Protein AF-W9GNB2-F1 (afdb_monomer_lite)

Radius of gyration: 12.28 Å; chains: 1; bounding box: 39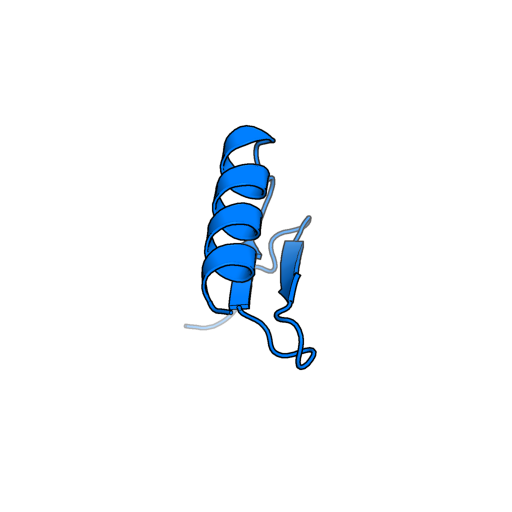×16×24 Å

Organism: NCBI:txid584657

Foldseek 3Di:
DPDDDQAPPKDFDAAPVRHTPDIDGYDDDPVRVVVSNVVRVVVD

InterPro domains:
  IPR036249 Thioredoxin-like superfamily [SSF52833] (5-43)

Sequence (44 aa):
MQGKAVATPTTLVLDRKGRIAARVSGPVTRATLEGLVDDVLAEG

Secondary structure (DSSP, 8-state):
-------SSEEEEE-TTS-EEEEEES---HHHHHHHHHHHHHT-

Structure (mmCIF, N/CA/C/O backbone):
data_AF-W9GNB2-F1
#
_entry.id   AF-W9GNB2-F1
#
loop_
_atom_site.group_PDB
_atom_site.id
_atom_site.type_symbol
_atom_site.label_atom_id
_atom_site.label_alt_id
_atom_site.label_comp_id
_atom_site.label_asym_id
_atom_site.label_entity_id
_atom_site.label_seq_id
_atom_site.pdbx_PDB_ins_code
_atom_site.Cartn_x
_atom_site.Cartn_y
_atom_site.Cartn_z
_atom_site.occupancy
_atom_site.B_iso_or_equiv
_atom_site.auth_seq_id
_atom_site.auth_comp_id
_atom_site.auth_asym_id
_atom_site.auth_atom_id
_atom_site.pdbx_PDB_model_num
ATOM 1 N N . MET A 1 1 ? 23.956 -9.833 6.339 1.00 52.00 1 MET A N 1
ATOM 2 C CA . MET A 1 1 ? 23.026 -8.884 5.681 1.00 52.00 1 MET A CA 1
ATOM 3 C C . MET A 1 1 ? 23.295 -7.499 6.265 1.00 52.00 1 MET A C 1
ATOM 5 O O . MET A 1 1 ? 22.509 -6.998 7.061 1.00 52.00 1 MET A O 1
ATOM 9 N N . GLN A 1 2 ? 24.452 -6.917 5.950 1.00 56.59 2 GLN A N 1
ATOM 10 C CA . GLN A 1 2 ? 24.858 -5.597 6.435 1.00 56.59 2 GLN A CA 1
ATOM 11 C C . GLN A 1 2 ? 24.438 -4.564 5.382 1.00 56.59 2 GLN A C 1
ATOM 13 O O . GLN A 1 2 ? 24.854 -4.672 4.235 1.00 56.59 2 GLN A O 1
ATOM 18 N N . GLY A 1 3 ? 23.594 -3.604 5.779 1.00 59.16 3 GLY A N 1
ATOM 19 C CA . GLY A 1 3 ? 23.139 -2.488 4.940 1.00 59.16 3 GLY A CA 1
ATOM 20 C C . GLY A 1 3 ? 21.886 -2.787 4.111 1.00 59.16 3 GLY A C 1
ATOM 21 O O . GLY A 1 3 ? 21.966 -2.967 2.902 1.00 59.16 3 GLY A O 1
ATOM 22 N N . LYS A 1 4 ? 20.700 -2.819 4.739 1.00 65.12 4 LYS A N 1
ATOM 23 C CA . LYS A 1 4 ? 19.429 -2.793 3.992 1.00 65.12 4 LYS A CA 1
ATOM 24 C C . LYS A 1 4 ? 19.334 -1.430 3.300 1.00 65.12 4 LYS A C 1
ATOM 26 O O . LYS A 1 4 ? 19.137 -0.426 3.979 1.00 65.12 4 LYS A O 1
ATOM 31 N N . ALA A 1 5 ? 19.502 -1.391 1.980 1.00 72.62 5 ALA A N 1
ATOM 32 C CA . ALA A 1 5 ? 19.289 -0.175 1.205 1.00 72.62 5 ALA A CA 1
ATOM 33 C C . ALA A 1 5 ? 17.876 0.367 1.490 1.00 72.62 5 ALA A C 1
ATOM 35 O O . ALA A 1 5 ? 16.886 -0.353 1.340 1.00 72.62 5 ALA A O 1
ATOM 36 N N . VAL A 1 6 ? 17.788 1.615 1.957 1.00 75.31 6 VAL A N 1
ATOM 37 C CA . VAL A 1 6 ? 16.511 2.314 2.134 1.00 75.31 6 VAL A CA 1
ATOM 38 C C . VAL A 1 6 ? 16.091 2.819 0.761 1.00 75.31 6 VAL A C 1
ATOM 40 O O . VAL A 1 6 ? 16.771 3.658 0.177 1.00 75.31 6 VAL A O 1
ATOM 43 N N . ALA A 1 7 ? 14.999 2.279 0.222 1.00 80.75 7 ALA A N 1
ATOM 44 C CA . ALA A 1 7 ? 14.445 2.761 -1.034 1.00 80.75 7 ALA A CA 1
ATOM 45 C C . ALA A 1 7 ? 13.583 4.004 -0.771 1.00 80.75 7 ALA A C 1
ATOM 47 O O . ALA A 1 7 ? 12.623 3.946 0.003 1.00 80.75 7 ALA A O 1
ATOM 48 N N . THR A 1 8 ? 13.923 5.108 -1.433 1.00 88.00 8 THR A N 1
ATOM 49 C CA . THR A 1 8 ? 13.104 6.323 -1.483 1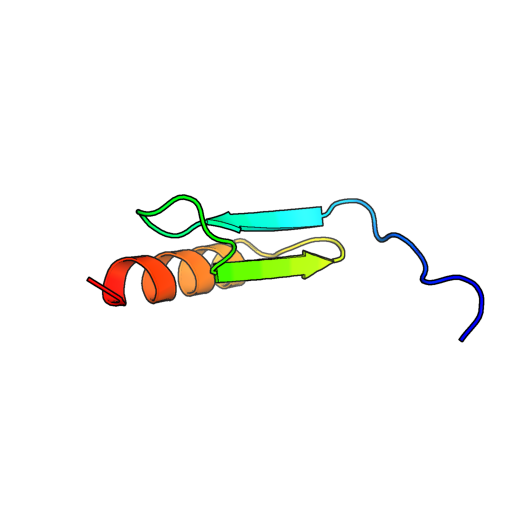.00 88.00 8 THR A CA 1
ATOM 50 C C . THR A 1 8 ? 12.526 6.446 -2.895 1.00 88.00 8 THR A C 1
ATOM 52 O O . THR A 1 8 ? 13.301 6.381 -3.851 1.00 88.00 8 THR A O 1
ATOM 55 N N . PRO A 1 9 ? 11.203 6.621 -3.065 1.00 94.06 9 PRO A N 1
ATOM 56 C CA . PRO A 1 9 ? 10.173 6.786 -2.031 1.00 94.06 9 PRO A CA 1
ATOM 57 C C . PRO A 1 9 ? 9.801 5.475 -1.309 1.00 94.06 9 PRO A C 1
ATOM 59 O O . PRO A 1 9 ? 10.197 4.388 -1.719 1.00 94.06 9 PRO A O 1
ATOM 62 N N . THR A 1 10 ? 9.028 5.586 -0.226 1.00 95.38 10 THR A N 1
ATOM 63 C CA . THR A 1 10 ? 8.366 4.457 0.450 1.00 95.38 10 THR A CA 1
ATOM 64 C C . THR A 1 10 ? 6.891 4.793 0.648 1.00 95.38 10 THR A C 1
ATOM 66 O O . THR A 1 10 ? 6.559 5.910 1.046 1.00 95.38 10 THR A O 1
ATOM 69 N N . THR A 1 11 ? 6.018 3.814 0.417 1.00 96.69 11 THR A N 1
ATOM 70 C CA . THR A 1 11 ? 4.569 3.929 0.624 1.00 96.69 11 THR A CA 1
ATOM 71 C C . THR A 1 11 ? 4.128 2.946 1.705 1.00 96.69 11 THR A C 1
ATOM 73 O O . THR A 1 11 ? 4.492 1.769 1.666 1.00 96.69 11 THR A O 1
ATOM 76 N N . LEU A 1 12 ? 3.346 3.431 2.671 1.00 97.38 12 LEU A N 1
ATOM 77 C CA . LEU A 1 12 ? 2.698 2.630 3.710 1.00 97.38 12 LEU A CA 1
ATOM 78 C C . LEU A 1 12 ? 1.182 2.742 3.545 1.00 97.38 12 LEU A C 1
ATOM 80 O O . LEU A 1 12 ? 0.668 3.854 3.439 1.00 97.38 12 LEU A O 1
ATOM 84 N N . VAL A 1 13 ? 0.486 1.606 3.549 1.00 97.62 13 VAL A N 1
ATOM 85 C CA . VAL A 1 13 ? -0.981 1.542 3.609 1.00 97.62 13 VAL A CA 1
ATOM 86 C C . VAL A 1 13 ? -1.366 1.076 5.006 1.00 97.62 13 VAL A C 1
ATOM 88 O O . VAL A 1 13 ? -0.820 0.088 5.507 1.00 97.62 13 VAL A O 1
ATOM 91 N N . LEU A 1 14 ? -2.267 1.816 5.648 1.00 97.94 14 LEU A N 1
ATOM 92 C CA . LEU A 1 14 ? -2.724 1.552 7.008 1.00 97.94 14 LEU A CA 1
ATOM 93 C C . LEU A 1 14 ? -4.160 1.029 6.990 1.00 97.94 14 LEU A C 1
ATOM 95 O O . LEU A 1 14 ? -4.976 1.507 6.205 1.00 97.94 14 LEU A O 1
ATOM 99 N N . ASP A 1 15 ? -4.468 0.095 7.883 1.00 97.31 15 ASP A N 1
ATOM 100 C CA . ASP A 1 15 ? -5.838 -0.349 8.125 1.00 97.31 15 ASP A CA 1
ATOM 101 C C . ASP A 1 15 ? -6.634 0.651 8.987 1.00 97.31 15 ASP A C 1
ATOM 103 O O . ASP A 1 15 ? -6.107 1.643 9.505 1.00 97.31 15 ASP A O 1
ATOM 107 N N . ARG A 1 16 ? -7.925 0.364 9.205 1.00 95.94 16 ARG A N 1
ATOM 108 C CA . ARG A 1 16 ? -8.818 1.209 10.025 1.00 95.94 16 ARG A CA 1
ATOM 109 C C . ARG A 1 16 ? -8.391 1.342 11.492 1.00 95.94 16 ARG A C 1
ATOM 111 O O . ARG A 1 16 ? -8.884 2.227 12.185 1.00 95.94 16 ARG A O 1
ATOM 118 N N . LYS A 1 17 ? -7.507 0.469 11.983 1.00 96.88 17 LYS A N 1
ATOM 119 C CA . LYS A 1 17 ? -6.951 0.505 13.345 1.00 96.88 17 LYS A CA 1
ATOM 120 C C . LYS A 1 17 ? -5.594 1.219 13.392 1.00 96.88 17 LYS A C 1
ATOM 122 O O . LYS A 1 17 ? -4.964 1.241 14.446 1.00 96.88 17 LYS A O 1
ATOM 127 N N . GLY A 1 18 ? -5.136 1.784 12.273 1.00 96.69 18 GLY A N 1
ATOM 128 C CA . GLY A 1 18 ? -3.836 2.441 12.156 1.00 96.69 18 GLY A CA 1
ATOM 129 C C . GLY A 1 18 ? -2.652 1.471 12.110 1.00 96.69 18 GLY A C 1
ATOM 130 O O . GLY A 1 18 ? -1.514 1.893 12.318 1.00 96.69 18 GLY A O 1
ATOM 131 N N . ARG A 1 19 ? -2.885 0.177 11.862 1.00 97.25 19 ARG A N 1
ATOM 132 C CA . ARG A 1 19 ? -1.824 -0.833 11.715 1.00 97.25 19 ARG A CA 1
ATOM 133 C C . ARG A 1 19 ? -1.346 -0.862 10.264 1.00 97.25 19 ARG A C 1
ATOM 135 O O . ARG A 1 19 ? -2.123 -0.610 9.352 1.00 97.25 19 ARG A O 1
ATOM 142 N N . ILE A 1 20 ? -0.075 -1.191 10.038 1.00 97.69 20 ILE A N 1
ATOM 143 C CA . ILE A 1 20 ? 0.467 -1.335 8.678 1.00 97.69 20 ILE A CA 1
ATOM 144 C C . ILE A 1 20 ? -0.134 -2.586 8.037 1.00 97.69 20 ILE A C 1
ATOM 146 O O . ILE A 1 20 ? 0.166 -3.696 8.474 1.00 97.69 20 ILE A O 1
ATOM 150 N N . ALA A 1 21 ? -0.929 -2.393 6.989 1.00 97.69 21 ALA A N 1
ATOM 151 C CA . ALA A 1 21 ? -1.491 -3.473 6.187 1.00 97.69 21 ALA A CA 1
ATOM 152 C C . ALA A 1 21 ? -0.575 -3.831 5.006 1.00 97.69 21 ALA A C 1
ATOM 154 O O . ALA A 1 21 ? -0.357 -5.002 4.712 1.00 97.69 21 ALA A O 1
ATOM 155 N N . ALA A 1 22 ? 0.046 -2.825 4.379 1.00 97.44 22 ALA A N 1
ATOM 156 C CA . ALA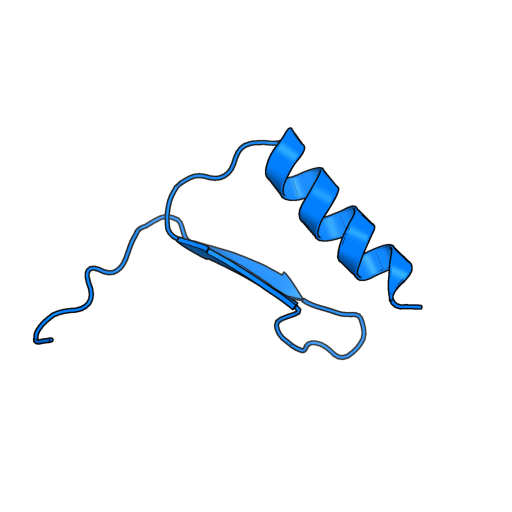 A 1 22 ? 1.004 -3.034 3.298 1.00 97.44 22 ALA A CA 1
ATOM 157 C C . ALA A 1 22 ? 2.142 -2.008 3.315 1.00 97.44 22 ALA A C 1
ATOM 159 O O . ALA A 1 22 ? 2.012 -0.885 3.813 1.00 97.44 22 ALA A O 1
ATOM 160 N N . ARG A 1 23 ? 3.280 -2.395 2.731 1.00 96.00 23 ARG A N 1
ATOM 161 C CA . ARG A 1 23 ? 4.452 -1.533 2.547 1.00 96.00 23 ARG A CA 1
ATOM 162 C C . ARG A 1 23 ? 5.101 -1.797 1.196 1.00 96.00 23 ARG A C 1
ATOM 164 O O . ARG A 1 23 ? 5.455 -2.936 0.903 1.00 96.00 23 ARG A O 1
ATOM 171 N N . VAL A 1 24 ? 5.354 -0.728 0.446 1.00 95.75 24 VAL A N 1
ATOM 172 C CA . VAL A 1 24 ? 6.093 -0.761 -0.822 1.00 95.75 24 VAL A CA 1
ATOM 173 C C . VAL A 1 24 ? 7.369 0.062 -0.680 1.00 95.75 24 VAL A C 1
ATOM 175 O O . VAL A 1 24 ? 7.346 1.200 -0.209 1.00 95.75 24 VAL A O 1
ATOM 178 N N . SER A 1 25 ? 8.494 -0.536 -1.066 1.00 94.94 25 SER A N 1
ATOM 179 C CA . SER A 1 25 ? 9.798 0.123 -1.134 1.00 94.94 25 SER A CA 1
ATOM 180 C C . SER A 1 25 ? 10.094 0.500 -2.583 1.00 94.94 25 SER A C 1
ATOM 182 O O . SER A 1 25 ? 10.116 -0.375 -3.445 1.00 94.94 25 SER A O 1
ATOM 184 N N . GLY A 1 26 ? 10.350 1.783 -2.838 1.00 93.75 26 GLY A N 1
ATOM 185 C CA . GLY A 1 26 ? 10.502 2.334 -4.183 1.00 93.75 26 GLY A CA 1
ATOM 186 C C . GLY A 1 26 ? 9.185 2.862 -4.770 1.00 93.75 26 GLY A C 1
ATOM 187 O O . GLY A 1 26 ? 8.168 2.922 -4.075 1.00 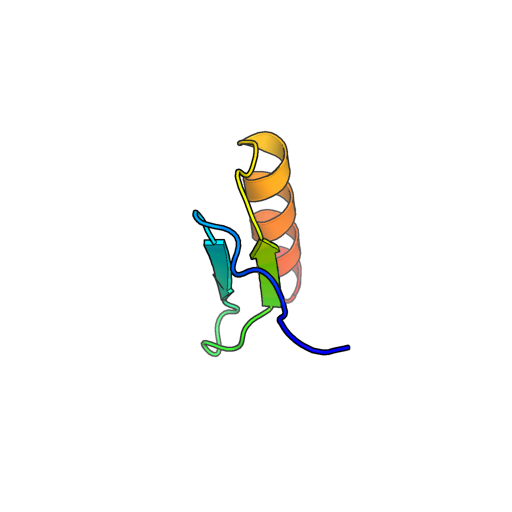93.75 26 GLY A O 1
ATOM 188 N N . PRO A 1 27 ? 9.202 3.293 -6.043 1.00 95.50 27 PRO A N 1
ATOM 189 C CA . PRO A 1 27 ? 8.023 3.817 -6.722 1.00 95.50 27 PRO A CA 1
ATOM 190 C C . PRO A 1 27 ? 6.880 2.799 -6.785 1.00 95.50 27 PRO A C 1
ATOM 192 O O . PRO A 1 27 ? 7.108 1.605 -6.975 1.00 95.50 27 PRO A O 1
ATOM 195 N N . VAL A 1 28 ? 5.645 3.289 -6.689 1.00 96.94 28 VAL A N 1
ATOM 196 C CA . VAL A 1 28 ? 4.423 2.493 -6.848 1.00 96.94 28 VAL A CA 1
ATOM 197 C C . VAL A 1 28 ? 3.629 3.002 -8.049 1.00 96.94 28 VAL A C 1
ATOM 199 O O . VAL A 1 28 ? 3.615 4.201 -8.331 1.00 96.94 28 VAL A O 1
ATOM 202 N N . THR A 1 29 ? 2.976 2.095 -8.774 1.00 98.06 29 THR A N 1
ATOM 203 C CA . THR A 1 29 ? 2.044 2.480 -9.843 1.00 98.06 29 THR A CA 1
ATOM 204 C C . THR A 1 29 ? 0.664 2.783 -9.262 1.00 98.06 29 THR A C 1
ATOM 206 O O . THR A 1 29 ? 0.313 2.281 -8.195 1.00 98.06 29 THR A O 1
ATOM 209 N N . ARG A 1 30 ? -0.156 3.557 -9.985 1.00 98.38 30 ARG A N 1
ATOM 210 C CA . ARG A 1 30 ? -1.545 3.830 -9.586 1.00 98.38 30 ARG A CA 1
ATOM 211 C C . ARG A 1 30 ? -2.344 2.541 -9.382 1.00 98.38 30 ARG A C 1
ATOM 213 O O . ARG A 1 30 ? -2.918 2.366 -8.320 1.00 98.38 30 ARG A O 1
ATOM 220 N N . ALA A 1 31 ? -2.314 1.633 -10.359 1.00 98.56 31 ALA A N 1
ATOM 221 C CA . ALA A 1 31 ? -3.065 0.380 -10.298 1.00 98.56 31 ALA A CA 1
ATOM 222 C C . ALA A 1 31 ? -2.642 -0.495 -9.106 1.00 98.56 31 ALA A C 1
ATOM 224 O O . ALA A 1 31 ? -3.484 -1.079 -8.435 1.00 98.56 31 ALA A O 1
ATOM 225 N N . THR A 1 32 ? -1.338 -0.548 -8.800 1.00 97.75 32 THR A N 1
ATOM 226 C CA . THR A 1 32 ? -0.845 -1.258 -7.611 1.00 97.75 32 THR A CA 1
ATOM 227 C C . THR A 1 32 ? -1.343 -0.607 -6.324 1.00 97.75 32 THR A C 1
ATOM 229 O O . THR A 1 32 ? -1.757 -1.315 -5.415 1.00 97.75 32 THR A O 1
ATOM 232 N N . LEU A 1 33 ? -1.307 0.726 -6.232 1.00 98.19 33 LEU A N 1
ATOM 233 C CA . LEU A 1 33 ? -1.788 1.430 -5.044 1.00 98.19 33 LEU A CA 1
ATOM 234 C C . LEU A 1 33 ? -3.294 1.234 -4.839 1.00 98.19 33 LEU A C 1
ATOM 236 O O . LEU A 1 33 ? -3.712 1.020 -3.709 1.00 98.19 33 LEU A O 1
ATOM 240 N N . GLU A 1 34 ? -4.086 1.277 -5.910 1.00 98.62 34 GLU A N 1
ATOM 241 C CA . GLU A 1 34 ? -5.532 1.033 -5.851 1.00 98.62 34 GLU A CA 1
ATOM 242 C C . GLU A 1 34 ? -5.843 -0.370 -5.340 1.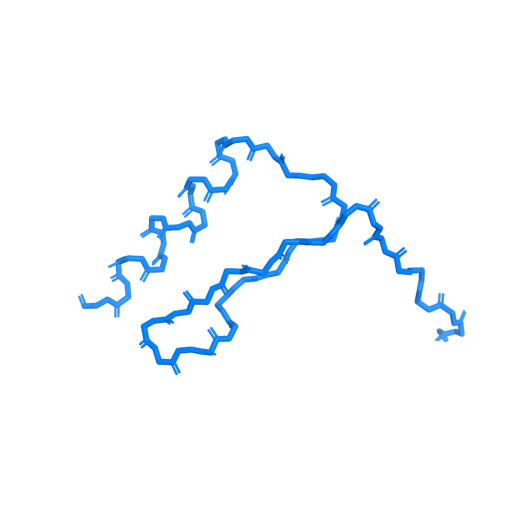00 98.62 34 GLU A C 1
ATOM 244 O O . GLU A 1 34 ? -6.571 -0.487 -4.363 1.00 98.62 34 GLU A O 1
ATOM 249 N N . GLY A 1 35 ? -5.204 -1.408 -5.891 1.00 98.44 35 GLY A N 1
ATOM 250 C CA . GLY A 1 35 ? -5.408 -2.779 -5.412 1.00 98.44 35 GLY A CA 1
ATOM 251 C C . GLY A 1 35 ? -5.064 -2.950 -3.928 1.00 98.44 35 GLY A C 1
ATOM 252 O O . GLY A 1 35 ? -5.841 -3.531 -3.181 1.00 98.44 35 GLY A O 1
ATOM 253 N N . LEU A 1 36 ? -3.951 -2.362 -3.467 1.00 98.06 36 LEU A N 1
ATOM 254 C CA . LEU A 1 36 ? -3.580 -2.400 -2.045 1.00 98.06 36 LEU A CA 1
ATOM 255 C C . LEU A 1 36 ? -4.601 -1.691 -1.143 1.00 98.06 36 LEU A C 1
ATOM 257 O O . LEU A 1 36 ? -4.766 -2.077 0.010 1.00 98.06 36 LEU A O 1
ATOM 261 N N . VAL A 1 37 ? -5.243 -0.627 -1.631 1.00 98.00 37 VAL A N 1
ATOM 262 C CA . VAL A 1 37 ? -6.292 0.080 -0.885 1.00 98.00 37 VAL A CA 1
ATOM 263 C C . VAL A 1 37 ? -7.590 -0.725 -0.892 1.00 98.00 37 VAL A C 1
ATOM 265 O O . VAL A 1 37 ? -8.212 -0.852 0.161 1.00 98.00 37 VAL A O 1
ATOM 268 N N . ASP A 1 38 ? -7.973 -1.295 -2.034 1.00 98.44 38 ASP A N 1
ATOM 269 C CA . ASP A 1 38 ? -9.175 -2.122 -2.173 1.00 98.44 38 ASP A CA 1
ATOM 270 C C . ASP A 1 38 ? -9.114 -3.353 -1.258 1.00 98.44 38 ASP A C 1
ATOM 272 O O . ASP A 1 38 ? -10.084 -3.636 -0.550 1.00 98.44 38 ASP A O 1
ATOM 276 N N . ASP A 1 39 ? -7.955 -4.016 -1.185 1.00 97.75 39 ASP A N 1
ATOM 277 C CA . ASP A 1 39 ? -7.721 -5.149 -0.283 1.00 97.75 39 ASP A CA 1
ATOM 278 C C . ASP A 1 39 ? -7.967 -4.757 1.184 1.00 97.75 39 ASP A C 1
ATOM 280 O O . ASP A 1 39 ? -8.684 -5.447 1.906 1.00 97.75 39 ASP A O 1
ATOM 284 N N . VAL A 1 40 ? -7.444 -3.606 1.621 1.00 97.69 40 VAL A N 1
ATOM 285 C CA . VAL A 1 40 ? -7.614 -3.107 3.000 1.00 97.69 40 VAL A CA 1
ATOM 286 C C . VAL A 1 40 ? -9.055 -2.694 3.289 1.00 97.69 40 VAL A C 1
ATOM 288 O O . VAL A 1 40 ? -9.544 -2.851 4.410 1.00 97.69 40 VAL A O 1
ATOM 291 N N . LEU A 1 41 ? -9.761 -2.155 2.295 1.00 97.00 41 LEU A N 1
ATOM 292 C CA . LEU A 1 41 ? -11.175 -1.818 2.436 1.00 97.00 41 LEU A CA 1
ATOM 293 C C . LEU A 1 41 ? -12.055 -3.069 2.576 1.00 97.00 41 LEU A C 1
ATOM 295 O O . LEU A 1 41 ? -13.087 -2.982 3.245 1.00 97.00 41 LEU A O 1
ATOM 299 N N . ALA A 1 42 ? -11.641 -4.202 2.000 1.00 96.75 42 ALA A N 1
ATOM 300 C CA . ALA A 1 42 ? -12.347 -5.480 2.061 1.00 96.75 42 ALA A CA 1
ATOM 301 C C . ALA A 1 42 ? -12.144 -6.262 3.377 1.00 96.75 42 ALA A C 1
ATOM 303 O O . ALA A 1 42 ? -12.900 -7.191 3.645 1.00 96.75 42 ALA A O 1
ATOM 304 N N . GLU A 1 43 ? -11.177 -5.891 4.225 1.00 84.69 43 GLU A N 1
ATOM 305 C CA . GLU A 1 43 ? -10.942 -6.523 5.541 1.00 84.69 43 GLU A CA 1
ATOM 306 C C . GLU A 1 43 ? -12.051 -6.241 6.589 1.00 84.69 43 GLU A C 1
ATOM 308 O O . GLU A 1 43 ? -11.954 -6.715 7.726 1.00 84.69 43 GLU A O 1
ATOM 313 N N . GLY A 1 44 ? -13.060 -5.428 6.239 1.00 63.81 44 GLY A N 1
ATOM 314 C CA . GLY A 1 44 ? -14.131 -4.931 7.117 1.00 63.81 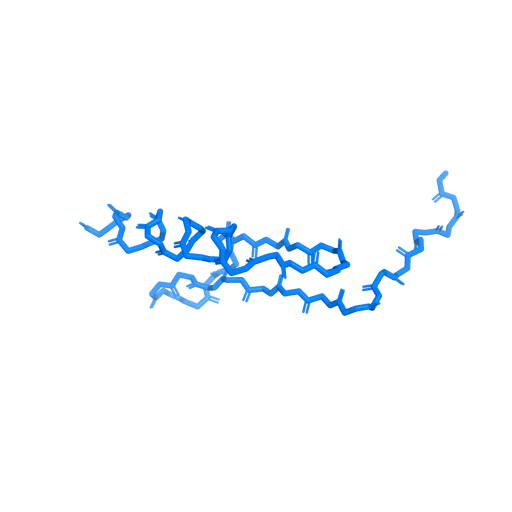44 GLY A CA 1
ATOM 315 C C . GLY A 1 44 ? -15.410 -5.755 7.117 1.00 63.81 44 GLY A C 1
ATOM 316 O O . GLY A 1 44 ? -15.963 -5.984 6.021 1.00 63.81 44 GLY A O 1
#

pLDDT: mean 90.88, std 12.77, range [52.0, 98.62]